Protein AF-A0A962RXA0-F1 (afdb_monomer_lite)

Foldseek 3Di:
DDDDDDPPPDDPPVVVVVVVVVVVLVVVLVVLLVVCCVVPPADAPVNLVVLVVVLVVLVVVLVVLVVVCVVVCPVHHDDPVSVVVSVVSVVSNVVSVVVSVVVVVCVVSVSHDHDD

pLDDT: mean 89.29, std 13.88, range [42.78, 98.75]

Sequence (116 aa):
MVSEPNEMVSEPNEQENRRLHYELEHAIKIINSEQIGVATGPISREAFFNVAKLVACLRARYLHTLLKLGSECGNECIETEVALELKRLREAYIEAQEGFAALEHALNRGYVQLKS

Structure (mmCIF, N/CA/C/O backbone):
data_AF-A0A962RXA0-F1
#
_entry.id   AF-A0A962RXA0-F1
#
loop_
_atom_site.group_PDB
_atom_site.id
_atom_site.type_symbol
_atom_site.label_atom_id
_atom_site.label_alt_id
_atom_site.label_comp_id
_atom_site.label_asym_id
_atom_site.label_entity_id
_atom_site.label_seq_id
_atom_site.pdbx_PDB_ins_code
_atom_site.Cartn_x
_atom_site.Cartn_y
_atom_site.Cartn_z
_atom_site.occupancy
_atom_site.B_iso_or_equiv
_atom_site.auth_seq_id
_atom_site.auth_comp_id
_atom_site.auth_asym_id
_atom_site.auth_atom_id
_atom_site.pdbx_PDB_model_num
ATOM 1 N N . MET A 1 1 ? -33.533 -58.053 25.395 1.00 42.78 1 MET A N 1
ATOM 2 C CA . MET A 1 1 ? -33.358 -57.041 24.336 1.00 42.78 1 MET A CA 1
ATOM 3 C C . MET A 1 1 ? -33.190 -55.714 25.045 1.00 42.78 1 MET A C 1
ATOM 5 O O . MET A 1 1 ? -34.139 -55.260 25.667 1.00 42.78 1 MET A O 1
ATOM 9 N N . VAL A 1 2 ? -31.959 -55.211 25.104 1.00 45.75 2 VAL A N 1
ATOM 10 C CA . VAL A 1 2 ? -31.614 -53.961 25.792 1.00 45.75 2 VAL A CA 1
ATOM 11 C C . VAL A 1 2 ? -31.612 -52.876 24.724 1.00 45.75 2 VAL A C 1
ATOM 13 O O . VAL A 1 2 ? -30.873 -52.992 23.752 1.00 45.75 2 VAL A O 1
ATOM 16 N N . SER A 1 3 ? -32.497 -51.894 24.857 1.00 48.88 3 SER A N 1
ATOM 17 C CA . SER A 1 3 ? -32.545 -50.731 23.974 1.00 48.88 3 SER A CA 1
ATOM 18 C C . SER A 1 3 ? -31.441 -49.763 24.394 1.00 48.88 3 SER A C 1
ATOM 20 O O . SER A 1 3 ? -31.491 -49.232 25.503 1.00 48.88 3 SER A O 1
ATOM 22 N N . GLU A 1 4 ? -30.441 -49.561 23.541 1.00 57.75 4 GLU A N 1
ATOM 23 C CA . GLU A 1 4 ? -29.440 -48.507 23.727 1.00 57.75 4 GLU A CA 1
ATOM 24 C C . GLU A 1 4 ? -30.085 -47.130 23.489 1.00 57.75 4 GLU A C 1
ATOM 26 O O . GLU A 1 4 ? -30.859 -46.971 22.538 1.00 57.7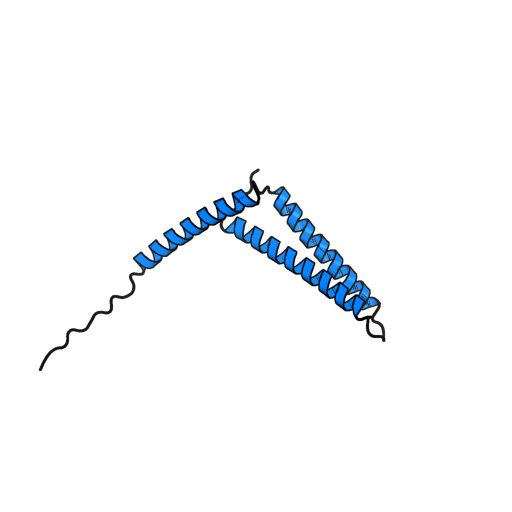5 4 GLU A O 1
ATOM 31 N N . PRO A 1 5 ? -29.813 -46.124 24.338 1.00 57.47 5 PRO A N 1
ATOM 32 C CA . PRO A 1 5 ? -30.254 -44.766 24.081 1.00 57.47 5 PRO A CA 1
ATOM 33 C C . PRO A 1 5 ? -29.400 -44.176 22.955 1.00 57.47 5 PRO A C 1
ATOM 35 O O . PRO A 1 5 ? -28.179 -44.092 23.053 1.00 57.47 5 PRO A O 1
ATOM 38 N N . ASN A 1 6 ? -30.068 -43.767 21.881 1.00 56.38 6 ASN A N 1
ATOM 39 C CA . ASN A 1 6 ? -29.484 -42.984 20.803 1.00 56.38 6 ASN A CA 1
ATOM 40 C C . ASN A 1 6 ? -28.979 -41.655 21.392 1.00 56.38 6 ASN A C 1
ATOM 42 O O . ASN A 1 6 ? -29.786 -40.780 21.716 1.00 56.38 6 ASN A O 1
ATOM 46 N N . GLU A 1 7 ? -27.665 -41.520 21.581 1.00 52.59 7 GLU A N 1
ATOM 47 C CA . GLU A 1 7 ? -27.028 -40.240 21.882 1.00 52.59 7 GLU A CA 1
ATOM 48 C C . GLU A 1 7 ? -27.317 -39.289 20.717 1.00 52.59 7 GLU A C 1
ATOM 50 O O . GLU A 1 7 ? -26.701 -39.350 19.653 1.00 52.59 7 GLU A O 1
ATOM 55 N N . MET A 1 8 ? -28.297 -38.405 20.914 1.00 50.06 8 MET A N 1
ATOM 56 C CA . MET A 1 8 ? -28.429 -37.196 20.117 1.00 50.06 8 MET A CA 1
ATOM 57 C C . MET A 1 8 ? -27.169 -36.366 20.345 1.00 50.06 8 MET A C 1
ATOM 59 O O . MET A 1 8 ? -27.090 -35.580 21.289 1.00 50.06 8 MET A O 1
ATOM 63 N N . VAL A 1 9 ? -26.185 -36.542 19.467 1.00 55.94 9 VAL A N 1
ATOM 64 C CA . VAL A 1 9 ? -25.147 -35.543 19.239 1.00 55.94 9 VAL A CA 1
ATOM 65 C C . VAL A 1 9 ? -25.892 -34.273 18.843 1.00 55.94 9 VAL A C 1
ATOM 67 O O . VAL A 1 9 ? -26.436 -34.177 17.745 1.00 55.94 9 VAL A O 1
ATOM 70 N N . SER A 1 10 ? -26.017 -33.344 19.790 1.00 57.78 10 SER A N 1
ATOM 71 C CA . SER A 1 10 ? -26.639 -32.046 19.569 1.00 57.78 10 SER A CA 1
ATOM 72 C C . SER A 1 10 ? -25.930 -31.377 18.399 1.00 57.78 10 SER A C 1
ATOM 74 O O . SER A 1 10 ? -24.718 -31.153 18.472 1.00 57.78 10 SER A O 1
ATOM 76 N N . GLU A 1 11 ? -26.667 -31.087 17.326 1.00 62.56 11 GLU A N 1
ATOM 77 C CA . GLU A 1 11 ? -26.154 -30.267 16.233 1.00 62.56 11 GLU A CA 1
ATOM 78 C C . GLU A 1 11 ? -25.548 -28.987 16.828 1.00 62.56 11 GLU A C 1
ATOM 80 O O . GLU A 1 11 ? -26.144 -28.402 17.741 1.00 62.56 11 GLU A O 1
ATOM 85 N N . PRO A 1 12 ? -24.355 -28.559 16.379 1.00 62.56 12 PRO A N 1
ATOM 86 C CA . PRO A 1 12 ? -23.745 -27.342 16.888 1.00 62.56 12 PRO A CA 1
ATOM 87 C C . PRO A 1 12 ? -24.742 -26.195 16.726 1.00 62.56 12 PRO A C 1
ATOM 89 O O . PRO A 1 12 ? -25.210 -25.928 15.620 1.00 62.56 12 PRO A O 1
ATOM 92 N N . ASN A 1 13 ? -25.092 -25.543 17.839 1.00 80.06 13 ASN A N 1
ATOM 93 C CA . ASN A 1 13 ? -26.104 -24.496 17.874 1.00 80.06 13 ASN A CA 1
ATOM 94 C C . ASN A 1 13 ? -25.656 -23.330 16.980 1.00 80.06 13 ASN A C 1
ATOM 96 O O . ASN A 1 13 ? -24.886 -22.458 17.384 1.00 80.06 13 ASN A O 1
ATOM 100 N N . GLU A 1 14 ? -26.139 -23.301 15.738 1.00 84.06 14 GLU A N 1
ATOM 101 C CA . GLU A 1 14 ? -25.758 -22.287 14.759 1.00 84.06 14 GLU A CA 1
ATOM 102 C C . GLU A 1 14 ? -26.024 -20.859 15.257 1.00 84.06 14 GLU A C 1
ATOM 104 O O . GLU A 1 14 ? -25.375 -19.910 14.820 1.00 84.06 14 GLU A O 1
ATOM 109 N N . GLN A 1 15 ? -26.987 -20.681 16.168 1.00 86.31 15 GLN A N 1
ATOM 110 C CA . GLN A 1 15 ? -27.287 -19.386 16.762 1.00 86.31 15 GLN A CA 1
ATOM 111 C C . GLN A 1 15 ? -26.199 -18.938 17.742 1.00 86.31 15 GLN A C 1
ATOM 113 O O . GLN A 1 15 ? -25.857 -17.755 17.746 1.00 86.31 15 GLN A O 1
ATOM 118 N N . GLU A 1 16 ? -25.634 -19.855 18.527 1.00 89.81 16 GLU A N 1
ATOM 119 C CA . GLU A 1 16 ? -24.456 -19.587 19.360 1.00 89.81 16 GLU A CA 1
ATOM 120 C C . GLU A 1 16 ? -23.240 -19.277 18.489 1.00 89.81 16 GLU A C 1
ATOM 122 O O . GLU A 1 16 ? -22.600 -18.253 18.704 1.00 89.81 16 GLU A O 1
ATOM 127 N N . ASN A 1 17 ? -22.994 -20.062 17.435 1.00 90.38 17 ASN A N 1
ATOM 128 C CA . ASN A 1 17 ? -21.905 -19.789 16.491 1.00 90.38 17 ASN A CA 1
ATOM 129 C C . ASN A 1 17 ? -22.034 -18.408 15.835 1.00 90.38 17 ASN A C 1
ATOM 131 O O . ASN A 1 17 ? -21.052 -17.672 15.754 1.00 90.38 17 ASN A O 1
ATOM 135 N N . ARG A 1 18 ? -23.242 -18.013 15.406 1.00 93.44 18 ARG A N 1
ATOM 136 C CA . ARG A 1 18 ? -23.495 -16.670 14.860 1.00 93.44 18 ARG A CA 1
ATOM 137 C C . ARG A 1 18 ? -23.21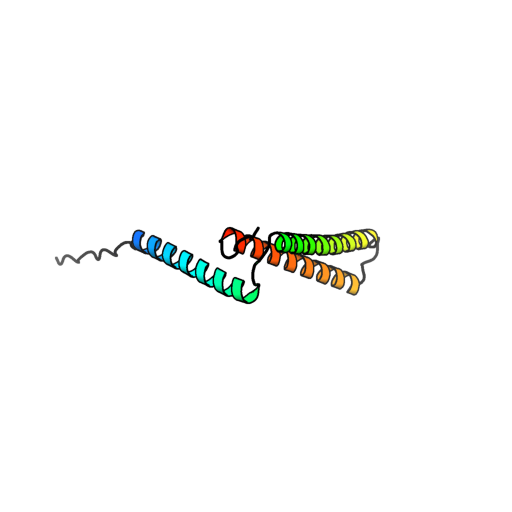9 -15.577 15.892 1.00 93.44 18 ARG A C 1
ATOM 139 O O . ARG A 1 18 ? -22.564 -14.596 15.556 1.00 93.44 18 ARG A O 1
ATOM 146 N N . ARG A 1 19 ? -23.693 -15.733 17.136 1.00 93.50 19 ARG A N 1
ATOM 147 C CA . ARG A 1 19 ? -23.452 -14.760 18.220 1.00 93.50 19 ARG A CA 1
ATOM 148 C C . ARG A 1 19 ? -21.965 -14.598 18.513 1.00 93.50 19 ARG A C 1
ATOM 150 O O . ARG A 1 19 ? -21.476 -13.475 18.484 1.00 93.50 19 ARG A O 1
ATOM 157 N N . LEU A 1 20 ? -21.257 -15.710 18.694 1.00 94.94 20 LEU A N 1
ATOM 158 C CA . LEU A 1 20 ? -19.813 -15.716 18.919 1.00 94.94 20 LEU A CA 1
ATOM 159 C C . LEU A 1 20 ? -19.068 -15.045 17.761 1.00 94.94 20 LEU A C 1
ATOM 161 O O . LEU A 1 20 ? -18.185 -14.227 17.995 1.00 94.94 20 LEU A O 1
ATOM 165 N N . HIS A 1 21 ? -19.461 -15.318 16.513 1.00 94.69 21 HIS A N 1
ATOM 166 C CA . HIS A 1 21 ? -18.894 -14.633 15.352 1.00 94.69 21 HIS A CA 1
ATOM 167 C C . HIS A 1 21 ? -19.066 -13.113 15.428 1.00 94.69 21 HIS A C 1
ATOM 169 O O . HIS A 1 21 ? -18.101 -12.385 15.216 1.00 94.69 21 HIS A O 1
ATOM 175 N N . TYR A 1 22 ? -20.265 -12.618 15.749 1.00 95.69 22 TYR A N 1
ATOM 176 C CA . TYR A 1 22 ? -20.497 -11.177 15.878 1.00 95.69 22 TYR A CA 1
ATOM 177 C C 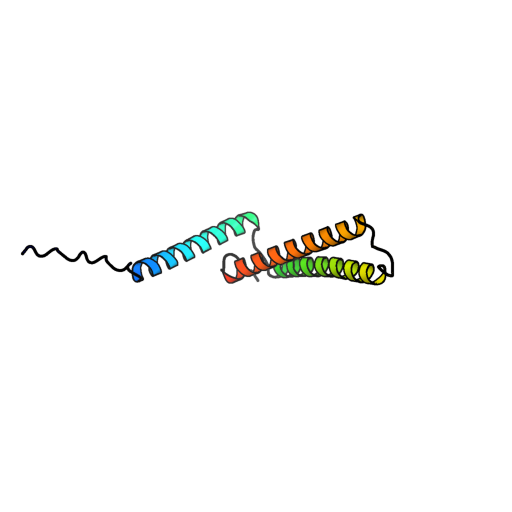. TYR A 1 22 ? -19.684 -10.546 17.014 1.00 95.69 22 TYR A C 1
ATOM 179 O O . TYR A 1 22 ? -19.132 -9.460 16.833 1.00 95.69 22 TYR A O 1
ATOM 187 N N . GLU A 1 23 ? -19.593 -11.215 18.164 1.00 96.69 23 GLU A N 1
ATOM 188 C CA . GLU A 1 23 ? -18.800 -10.755 19.310 1.00 96.69 23 GLU A CA 1
ATOM 189 C C . GLU A 1 23 ? -17.311 -10.658 18.958 1.00 96.69 23 GLU A C 1
ATOM 191 O O . GLU A 1 23 ? -16.673 -9.638 19.230 1.00 96.69 23 GLU A O 1
ATOM 196 N N . LEU A 1 24 ? -16.772 -11.676 18.281 1.00 96.94 24 LEU A N 1
ATOM 197 C CA . LEU A 1 24 ? -15.385 -11.691 17.821 1.00 96.94 24 LEU A CA 1
ATOM 198 C C . LEU A 1 24 ? -15.118 -10.600 16.783 1.00 96.94 24 LEU A C 1
ATOM 200 O O . LEU A 1 24 ? -14.151 -9.856 16.925 1.00 96.94 24 LEU A O 1
ATOM 204 N N . GLU A 1 25 ? -15.976 -10.448 15.773 1.00 95.62 25 GLU A N 1
ATOM 205 C CA . GLU A 1 25 ? -15.827 -9.401 14.753 1.00 95.62 25 GLU A CA 1
ATOM 206 C C . GLU A 1 25 ? -15.844 -7.996 15.373 1.00 95.62 25 GLU A C 1
ATOM 208 O O . GLU A 1 25 ? -15.062 -7.122 14.983 1.00 95.62 25 GLU A O 1
ATOM 213 N N . HIS A 1 26 ? -16.692 -7.780 16.383 1.00 96.25 26 HIS A N 1
ATOM 214 C CA . HIS A 1 26 ? -16.736 -6.522 17.119 1.00 96.25 26 HIS A CA 1
ATOM 215 C C . HIS A 1 26 ? -15.449 -6.276 17.918 1.00 96.25 26 HIS A C 1
ATOM 217 O O . HIS A 1 26 ? -14.857 -5.200 17.807 1.00 96.25 26 HIS A O 1
ATOM 223 N N . ALA A 1 27 ? -14.981 -7.278 18.668 1.00 97.81 27 ALA A N 1
ATOM 224 C CA . ALA A 1 27 ? -13.743 -7.188 19.438 1.00 97.81 27 ALA A CA 1
ATOM 225 C C . ALA A 1 27 ? -12.525 -6.940 18.532 1.00 97.81 27 ALA A C 1
ATOM 227 O O . ALA A 1 27 ? -11.725 -6.045 18.800 1.00 97.81 27 ALA A O 1
ATOM 228 N N . ILE A 1 28 ? -12.424 -7.661 17.410 1.00 97.25 28 ILE A N 1
ATOM 229 C CA . ILE A 1 28 ? -11.371 -7.484 16.401 1.00 97.25 28 ILE A CA 1
ATOM 230 C C . ILE A 1 28 ? -11.369 -6.048 15.874 1.00 97.25 28 ILE A C 1
ATOM 232 O O . ILE A 1 28 ? -10.303 -5.439 15.759 1.00 97.25 28 ILE A O 1
ATOM 236 N N . LYS A 1 29 ? -12.543 -5.485 15.572 1.00 97.19 29 LYS A N 1
ATOM 237 C CA . LYS A 1 29 ? -12.654 -4.106 15.089 1.00 97.19 29 LYS A CA 1
ATOM 238 C C . LYS A 1 29 ? -12.166 -3.086 16.115 1.00 97.19 29 LYS A C 1
ATOM 240 O O . LYS A 1 29 ? -11.469 -2.149 15.725 1.00 97.19 29 LYS A O 1
ATOM 245 N N . ILE A 1 30 ? -12.512 -3.261 17.391 1.00 97.38 30 ILE A N 1
ATOM 246 C CA . ILE A 1 30 ? -12.063 -2.375 18.475 1.00 97.38 30 ILE A CA 1
ATOM 247 C C . ILE A 1 30 ? -10.543 -2.458 18.616 1.00 97.38 30 ILE A C 1
ATOM 249 O O . ILE A 1 30 ? -9.871 -1.436 18.503 1.00 97.38 30 ILE A O 1
ATOM 253 N N . ILE A 1 31 ? -10.003 -3.673 18.749 1.00 98.06 31 ILE A N 1
ATOM 254 C CA . ILE A 1 31 ? -8.564 -3.905 18.926 1.00 98.06 31 ILE A CA 1
ATOM 255 C C . ILE A 1 31 ? -7.771 -3.295 17.765 1.00 98.06 31 ILE A C 1
ATOM 257 O O . ILE A 1 31 ? -6.809 -2.568 17.993 1.00 98.06 31 ILE A O 1
ATOM 261 N N . ASN A 1 32 ? -8.182 -3.537 16.515 1.00 97.31 32 ASN A N 1
ATOM 262 C CA . ASN A 1 32 ? -7.484 -2.971 15.359 1.00 97.31 32 ASN A CA 1
ATOM 263 C C . ASN A 1 32 ? -7.574 -1.443 15.324 1.00 97.31 32 ASN A C 1
ATOM 265 O O . ASN A 1 32 ? -6.563 -0.789 15.084 1.00 97.31 32 ASN A O 1
ATOM 269 N N . SER A 1 33 ? -8.750 -0.869 15.596 1.00 96.00 33 SER A N 1
ATOM 270 C CA . SER A 1 33 ? -8.918 0.591 15.648 1.00 96.00 33 SER A CA 1
ATOM 271 C C . SER A 1 33 ? -7.990 1.243 16.671 1.00 96.00 33 SER A C 1
ATOM 273 O O . SER A 1 33 ? -7.352 2.252 16.376 1.00 96.00 33 SER A O 1
ATOM 275 N N . GLU A 1 34 ? -7.892 0.657 17.865 1.00 96.75 34 GLU A N 1
ATOM 276 C CA . GLU A 1 34 ? -7.043 1.161 18.943 1.00 96.75 34 GLU A CA 1
ATOM 277 C C . GLU A 1 34 ? -5.558 1.038 18.597 1.00 96.75 34 GLU A C 1
ATOM 279 O O . GLU A 1 34 ? -4.835 2.032 18.646 1.00 96.75 34 GLU A O 1
ATOM 284 N N . GLN A 1 35 ? -5.104 -0.155 18.203 1.00 97.88 35 GLN A N 1
ATOM 285 C CA . GLN A 1 35 ? -3.687 -0.404 17.924 1.00 97.88 35 GLN A CA 1
ATOM 286 C C . GLN A 1 35 ? -3.188 0.411 16.727 1.00 97.88 35 GLN A C 1
ATOM 288 O O . GLN A 1 35 ? -2.129 1.036 16.801 1.00 97.88 35 GLN A O 1
ATOM 293 N N . ILE A 1 36 ? -3.970 0.468 15.643 1.00 95.75 36 ILE A N 1
ATOM 294 C CA . ILE A 1 36 ? -3.627 1.286 14.474 1.00 95.75 36 ILE A CA 1
ATOM 295 C C . ILE A 1 36 ? -3.645 2.765 14.862 1.00 95.75 36 ILE A C 1
ATOM 297 O O . ILE A 1 36 ? -2.684 3.472 14.578 1.00 95.75 36 ILE A O 1
ATOM 301 N N . GLY A 1 37 ? -4.679 3.228 15.570 1.00 94.25 37 GLY A N 1
ATOM 302 C CA . GLY A 1 37 ? -4.781 4.619 16.010 1.00 94.25 37 GLY A CA 1
ATOM 303 C C . GLY A 1 37 ? -3.603 5.073 16.879 1.00 94.25 37 GLY A C 1
ATOM 304 O O . GLY A 1 37 ? -3.106 6.182 16.688 1.00 94.25 37 GLY A O 1
ATOM 305 N N . VAL A 1 38 ? -3.120 4.216 17.785 1.00 96.62 38 VAL A N 1
ATOM 306 C CA . VAL A 1 38 ? -1.918 4.469 18.601 1.00 96.62 38 VAL A CA 1
ATOM 307 C C . VAL A 1 38 ? -0.661 4.556 17.734 1.00 96.62 38 VAL A C 1
ATOM 309 O O . VAL A 1 38 ? 0.163 5.443 17.948 1.00 96.62 38 VAL A O 1
ATOM 312 N N . ALA A 1 39 ? -0.510 3.663 16.755 1.00 96.81 39 ALA A N 1
ATOM 313 C CA . ALA A 1 39 ? 0.691 3.588 15.928 1.00 96.81 39 ALA A CA 1
ATOM 314 C C . ALA A 1 39 ? 0.770 4.689 14.857 1.00 96.81 39 ALA A C 1
ATOM 316 O O . ALA A 1 39 ? 1.851 5.207 14.581 1.00 96.81 39 ALA A O 1
ATOM 317 N N . THR A 1 40 ? -0.354 5.038 14.230 1.00 93.69 40 THR A N 1
ATOM 318 C CA . THR A 1 40 ? -0.381 5.916 13.049 1.00 93.69 40 THR A CA 1
ATOM 319 C C . THR A 1 40 ? -0.929 7.305 13.336 1.00 93.69 40 THR A C 1
ATOM 321 O O . THR A 1 40 ? -0.777 8.205 12.511 1.00 93.69 40 THR A O 1
ATOM 324 N N . GLY A 1 41 ? -1.620 7.491 14.463 1.00 92.00 41 GLY A N 1
ATOM 325 C CA . GLY A 1 41 ? -2.473 8.654 14.664 1.00 92.00 41 GLY A CA 1
ATOM 326 C C . GLY A 1 41 ? -3.640 8.700 13.661 1.00 92.00 41 GLY A C 1
ATOM 327 O O . GLY A 1 41 ? -3.977 7.690 13.034 1.00 92.00 41 GLY A O 1
ATOM 328 N N . PRO A 1 42 ? -4.294 9.867 13.505 1.00 88.06 42 PRO A N 1
ATOM 329 C CA . PRO A 1 42 ? -5.392 10.041 12.559 1.00 88.06 42 PRO A CA 1
ATOM 330 C C . PRO A 1 42 ? -4.933 9.872 11.107 1.00 88.06 42 PRO A C 1
ATOM 332 O O . PRO A 1 42 ? -4.017 10.557 10.657 1.00 88.06 42 PRO A O 1
ATOM 335 N N . ILE A 1 43 ? -5.630 9.027 10.348 1.00 90.69 43 ILE A N 1
ATOM 336 C CA . ILE A 1 43 ? -5.372 8.850 8.917 1.00 90.69 43 ILE A CA 1
ATOM 337 C C . ILE A 1 43 ? -6.339 9.734 8.126 1.00 90.69 43 ILE A C 1
ATOM 339 O O . ILE A 1 43 ? -7.555 9.536 8.140 1.00 90.69 43 ILE A O 1
ATOM 343 N N . SER A 1 44 ? -5.791 10.737 7.442 1.00 91.25 44 SER A N 1
ATOM 344 C CA . SER A 1 44 ? -6.557 11.649 6.593 1.00 91.25 44 SER A CA 1
ATOM 345 C C . SER A 1 44 ? -6.770 11.075 5.192 1.00 91.25 44 SER A C 1
ATOM 347 O O . SER A 1 44 ? -6.045 10.188 4.734 1.00 91.25 44 SER A O 1
ATOM 349 N N . ARG A 1 45 ? -7.732 11.639 4.452 1.00 91.88 45 ARG A N 1
ATOM 350 C CA . ARG A 1 45 ? -7.889 11.350 3.017 1.00 91.88 45 ARG A CA 1
ATOM 351 C C . ARG A 1 45 ? -6.620 11.683 2.220 1.00 91.88 45 ARG A C 1
ATOM 353 O O . ARG A 1 45 ? -6.285 10.979 1.273 1.00 91.88 45 ARG A O 1
ATOM 360 N N . GLU A 1 46 ? -5.895 12.724 2.616 1.00 93.56 46 GLU A N 1
ATOM 361 C CA . GLU A 1 46 ? -4.623 13.092 1.992 1.00 93.56 46 GLU A CA 1
ATOM 362 C C . GLU A 1 46 ? -3.549 12.014 2.190 1.00 93.56 46 GLU A C 1
ATOM 364 O O . GLU A 1 46 ? -2.838 11.680 1.243 1.00 93.56 46 GLU A O 1
ATOM 369 N N . ALA A 1 47 ? -3.475 11.399 3.376 1.00 92.94 47 ALA A N 1
ATOM 370 C CA . ALA A 1 47 ? -2.548 10.298 3.631 1.00 92.94 47 ALA A CA 1
ATOM 371 C C . ALA A 1 47 ? -2.790 9.118 2.671 1.00 92.94 47 ALA A C 1
ATOM 373 O O . ALA A 1 47 ? -1.835 8.580 2.113 1.00 92.94 47 ALA A O 1
ATOM 374 N N . PHE A 1 48 ? -4.054 8.780 2.387 1.00 94.44 48 PHE A N 1
ATOM 375 C CA . PHE A 1 48 ? -4.402 7.767 1.382 1.00 94.44 48 PHE A CA 1
ATOM 376 C C . PHE A 1 48 ? -3.878 8.126 -0.012 1.00 94.44 48 PHE A C 1
ATOM 378 O O . PHE A 1 48 ? -3.259 7.291 -0.675 1.00 94.44 48 PHE A O 1
ATOM 385 N N . PHE A 1 49 ? -4.079 9.370 -0.453 1.00 95.81 49 PHE A N 1
ATOM 386 C CA . PHE A 1 49 ? -3.567 9.817 -1.750 1.00 95.81 49 PHE A CA 1
ATOM 387 C C . PHE A 1 49 ? -2.038 9.808 -1.808 1.00 95.81 49 PHE A C 1
ATOM 389 O O . PHE A 1 49 ? -1.471 9.448 -2.840 1.00 95.81 49 PHE A O 1
ATOM 396 N N . ASN A 1 50 ? -1.364 10.140 -0.708 1.00 96.69 50 ASN A N 1
ATOM 397 C CA . ASN A 1 50 ? 0.093 10.100 -0.629 1.00 96.69 50 ASN A CA 1
ATOM 398 C C . ASN A 1 50 ? 0.635 8.671 -0.777 1.00 96.69 50 ASN A C 1
ATOM 400 O O . ASN A 1 50 ? 1.596 8.465 -1.521 1.00 96.69 50 ASN A O 1
ATOM 404 N N . VAL A 1 51 ? -0.007 7.673 -0.159 1.00 97.38 51 VAL A N 1
ATOM 405 C CA . VAL A 1 51 ? 0.373 6.261 -0.344 1.00 97.38 51 VAL A CA 1
ATOM 406 C C . VAL A 1 51 ? 0.064 5.792 -1.770 1.00 97.38 51 VAL A C 1
ATOM 408 O O . VAL A 1 51 ? 0.923 5.190 -2.411 1.00 97.38 51 VAL A O 1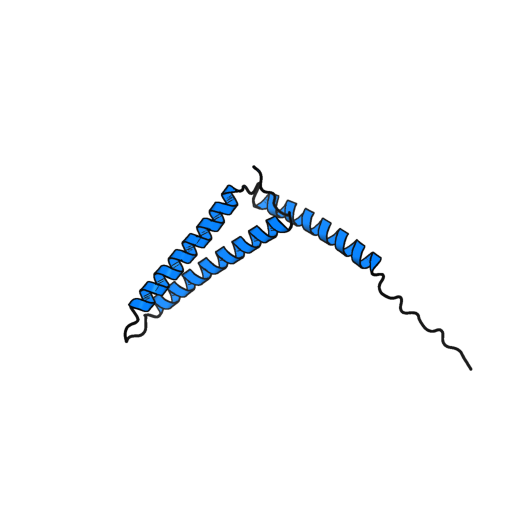
ATOM 411 N N . ALA A 1 52 ? -1.096 6.138 -2.335 1.00 97.94 52 ALA A N 1
ATOM 412 C CA . ALA A 1 52 ? -1.411 5.813 -3.731 1.00 97.94 52 ALA A CA 1
ATOM 413 C C . ALA A 1 52 ? -0.379 6.412 -4.711 1.00 97.94 52 ALA A C 1
ATOM 415 O O . ALA A 1 52 ? 0.064 5.751 -5.657 1.00 97.94 52 ALA A O 1
ATOM 416 N N . LYS A 1 53 ? 0.069 7.648 -4.453 1.00 98.56 53 LYS A N 1
ATOM 417 C CA . LYS A 1 53 ? 1.132 8.315 -5.213 1.00 98.56 53 LYS A CA 1
ATOM 418 C C . LYS A 1 53 ? 2.480 7.605 -5.062 1.00 98.56 53 LYS A C 1
ATOM 420 O O . LYS A 1 53 ? 3.195 7.474 -6.056 1.00 98.56 53 LYS A O 1
ATOM 425 N N . LEU A 1 54 ? 2.819 7.120 -3.866 1.00 98.56 54 LEU A N 1
ATOM 426 C CA . LEU A 1 54 ? 4.016 6.304 -3.634 1.00 98.56 54 LEU A CA 1
ATOM 427 C C . LEU A 1 54 ? 3.991 5.028 -4.487 1.00 98.56 54 LEU A C 1
ATOM 429 O O . LEU A 1 54 ? 4.949 4.769 -5.217 1.00 98.56 54 LEU A O 1
ATOM 433 N N . VAL A 1 55 ? 2.882 4.281 -4.466 1.00 98.75 55 VAL A N 1
ATOM 434 C CA . VAL A 1 55 ? 2.713 3.066 -5.283 1.00 98.75 55 VAL A CA 1
ATOM 435 C C . VAL A 1 55 ? 2.872 3.386 -6.769 1.00 98.75 55 VAL A C 1
ATOM 437 O O . VAL A 1 55 ? 3.603 2.696 -7.481 1.00 98.75 55 VAL A O 1
ATOM 440 N N . ALA A 1 56 ? 2.227 4.453 -7.249 1.00 98.75 56 ALA A N 1
ATOM 441 C CA . ALA A 1 56 ? 2.331 4.879 -8.641 1.00 98.75 56 ALA A CA 1
ATOM 442 C C . ALA A 1 56 ? 3.772 5.252 -9.035 1.00 98.75 56 ALA A C 1
ATOM 444 O O . ALA A 1 56 ? 4.226 4.876 -10.115 1.00 98.75 56 ALA A O 1
ATOM 445 N N . CYS A 1 57 ? 4.506 5.935 -8.155 1.00 98.69 57 CYS A N 1
ATOM 446 C CA . CYS A 1 57 ? 5.905 6.300 -8.374 1.00 98.69 57 CYS A CA 1
ATOM 447 C C . CYS A 1 57 ? 6.808 5.061 -8.499 1.00 98.69 57 CYS A C 1
ATOM 449 O O . CYS A 1 57 ? 7.580 4.946 -9.453 1.00 98.69 57 CYS A O 1
ATOM 451 N N . LEU A 1 58 ? 6.684 4.102 -7.578 1.00 98.75 58 LEU A N 1
ATOM 452 C CA . LEU A 1 58 ? 7.471 2.865 -7.607 1.00 98.75 58 LEU A CA 1
ATOM 453 C C . LEU A 1 58 ? 7.137 2.008 -8.832 1.00 98.75 58 LEU A C 1
ATOM 455 O O . LEU A 1 58 ? 8.046 1.517 -9.504 1.00 98.75 58 LEU A O 1
ATOM 459 N N . ARG A 1 59 ? 5.850 1.919 -9.190 1.00 98.62 59 ARG A N 1
ATOM 460 C CA . ARG A 1 59 ? 5.396 1.267 -10.423 1.00 98.62 59 ARG A CA 1
ATOM 461 C C . ARG A 1 59 ? 6.028 1.903 -11.658 1.00 98.62 59 ARG A C 1
ATOM 463 O O . ARG A 1 59 ? 6.542 1.188 -12.512 1.00 98.62 59 ARG A O 1
ATOM 470 N N . ALA A 1 60 ? 6.017 3.233 -11.746 1.00 98.75 60 ALA A N 1
ATOM 471 C CA . ALA A 1 60 ? 6.603 3.953 -12.871 1.00 98.75 60 ALA A CA 1
ATOM 472 C C . ALA A 1 60 ? 8.107 3.680 -12.995 1.00 98.75 60 ALA A C 1
ATOM 474 O O . ALA A 1 60 ? 8.585 3.417 -14.095 1.00 98.75 60 ALA A O 1
ATOM 475 N N . ARG A 1 61 ? 8.843 3.669 -11.876 1.00 98.38 61 ARG A N 1
ATOM 476 C CA . ARG A 1 61 ? 10.278 3.340 -11.862 1.00 98.38 61 ARG A CA 1
ATOM 477 C C . ARG A 1 61 ? 10.545 1.915 -12.341 1.00 98.38 61 ARG A C 1
ATOM 479 O O . ARG A 1 61 ? 11.401 1.725 -13.197 1.00 98.38 61 ARG A O 1
ATOM 486 N N . TYR A 1 62 ? 9.802 0.935 -11.826 1.00 98.56 62 TYR A N 1
ATOM 487 C CA . TYR A 1 62 ? 9.930 -0.459 -12.253 1.00 98.56 62 TYR A CA 1
ATOM 488 C C . TYR A 1 62 ? 9.661 -0.619 -13.756 1.00 98.56 62 TYR A C 1
ATOM 490 O O . TYR A 1 62 ? 10.488 -1.187 -14.467 1.00 98.56 62 TYR A O 1
ATOM 498 N N . LEU A 1 63 ? 8.547 -0.070 -14.251 1.00 98.44 63 LEU A N 1
ATOM 499 C CA . LEU A 1 63 ? 8.171 -0.168 -15.663 1.00 98.44 63 LEU A CA 1
ATOM 500 C C . LEU A 1 63 ? 9.150 0.570 -16.577 1.00 98.44 63 LEU A C 1
ATOM 502 O O . LEU A 1 63 ? 9.498 0.052 -17.632 1.00 98.44 63 LEU A O 1
ATOM 506 N N . HIS A 1 64 ? 9.623 1.750 -16.173 1.00 97.69 64 HIS A N 1
ATOM 507 C CA . HIS A 1 64 ? 10.631 2.490 -16.924 1.00 97.69 64 HIS A CA 1
ATOM 508 C C . HIS A 1 64 ? 11.911 1.666 -17.097 1.00 97.69 64 HIS A C 1
ATOM 510 O O . HIS A 1 64 ? 12.382 1.506 -18.222 1.00 97.69 64 HIS A O 1
ATOM 516 N N . THR A 1 65 ? 12.437 1.096 -16.009 1.00 96.12 65 THR A N 1
ATOM 517 C CA . THR A 1 65 ? 13.627 0.240 -16.068 1.00 96.12 65 THR A CA 1
ATOM 518 C C . THR A 1 65 ? 13.364 -1.011 -16.901 1.00 96.12 65 THR A C 1
ATOM 520 O O . THR A 1 65 ? 14.165 -1.332 -17.768 1.00 96.12 65 THR A O 1
ATOM 523 N N . LEU A 1 66 ? 12.227 -1.686 -16.710 1.00 96.06 66 LEU A N 1
ATOM 524 C CA . LEU A 1 66 ? 11.863 -2.875 -17.483 1.00 96.06 66 LEU A CA 1
ATOM 525 C C . LEU A 1 66 ? 11.847 -2.600 -18.994 1.00 96.06 66 LEU A C 1
ATOM 527 O O . LEU A 1 66 ? 12.424 -3.363 -19.765 1.00 96.06 66 LEU A O 1
ATOM 531 N N . LEU A 1 67 ? 11.212 -1.501 -19.410 1.00 95.19 67 LEU A N 1
ATOM 532 C CA . LEU A 1 67 ? 11.130 -1.102 -20.816 1.00 95.19 67 LEU A CA 1
ATOM 533 C C . LEU A 1 67 ? 12.502 -0.722 -21.378 1.00 95.19 67 LEU A C 1
ATOM 535 O O . LEU A 1 67 ? 12.837 -1.136 -22.486 1.00 95.19 67 LEU A O 1
ATOM 539 N N . LYS A 1 68 ? 13.309 0.017 -20.606 1.00 92.69 68 LYS A N 1
ATOM 540 C CA . LYS A 1 68 ? 14.684 0.365 -20.980 1.00 92.69 68 LYS A CA 1
ATOM 541 C C . LYS A 1 68 ? 15.516 -0.895 -21.230 1.00 92.69 68 LYS A C 1
ATOM 543 O O . LYS A 1 68 ? 16.089 -1.038 -22.304 1.00 92.69 68 LYS A O 1
ATOM 548 N N . LEU A 1 69 ? 15.499 -1.846 -20.298 1.00 91.94 69 LEU A N 1
ATOM 549 C CA . LEU A 1 69 ? 16.234 -3.104 -20.441 1.00 91.94 69 LEU A CA 1
ATOM 550 C C . LEU A 1 69 ? 15.731 -3.937 -21.612 1.00 91.94 69 LEU A C 1
ATOM 552 O O . LEU A 1 69 ? 16.541 -4.448 -22.375 1.00 91.94 69 LEU A O 1
ATOM 556 N N . GLY A 1 70 ? 14.414 -4.019 -21.811 1.00 90.50 70 GLY A N 1
ATOM 557 C CA . GLY A 1 70 ? 13.841 -4.695 -22.974 1.00 90.50 70 GLY A CA 1
ATOM 558 C C . GLY A 1 70 ? 14.307 -4.095 -24.305 1.00 90.50 70 GLY A C 1
ATOM 559 O O . GLY A 1 70 ? 14.484 -4.834 -25.268 1.00 90.50 70 GLY A O 1
ATOM 560 N N . SER A 1 71 ? 14.552 -2.780 -24.355 1.00 89.06 71 SER A N 1
ATOM 561 C CA . SER A 1 71 ? 15.100 -2.109 -25.542 1.00 89.06 71 SER A CA 1
ATOM 562 C C . SER A 1 71 ? 16.614 -2.285 -25.721 1.00 89.06 71 SER A C 1
ATOM 564 O O . SER A 1 71 ? 17.096 -2.259 -26.850 1.00 89.06 71 SER A O 1
ATOM 566 N N . GLU A 1 72 ? 17.360 -2.485 -24.632 1.00 85.38 72 GLU A N 1
ATOM 567 C CA . GLU A 1 72 ? 18.823 -2.647 -24.635 1.00 85.38 72 GLU A CA 1
ATOM 568 C C . GLU A 1 72 ? 19.261 -4.111 -24.830 1.00 85.38 72 GLU A C 1
ATOM 570 O O . GLU A 1 72 ? 20.356 -4.358 -25.324 1.00 85.38 72 GLU A O 1
ATOM 575 N N . CYS A 1 73 ? 18.398 -5.082 -24.511 1.00 78.94 73 CYS A N 1
ATOM 576 C CA . CYS A 1 73 ? 18.681 -6.526 -24.500 1.00 78.94 73 CYS A CA 1
ATOM 577 C C . CYS A 1 73 ? 18.941 -7.168 -25.888 1.00 78.94 73 CYS A C 1
ATOM 579 O O . CYS A 1 73 ? 18.975 -8.388 -25.971 1.00 78.94 73 CYS A O 1
ATOM 581 N N . GLY A 1 74 ? 19.126 -6.383 -26.960 1.00 73.25 74 GLY A N 1
ATOM 582 C CA . GLY A 1 74 ? 19.314 -6.794 -28.367 1.00 73.25 74 GLY A CA 1
ATOM 583 C C . GLY A 1 74 ? 19.624 -8.280 -28.632 1.00 73.25 74 GLY A C 1
ATOM 584 O O . GLY A 1 74 ? 18.713 -9.101 -28.656 1.00 73.25 74 GLY A O 1
ATOM 585 N N . ASN A 1 75 ? 20.895 -8.616 -28.890 1.00 68.19 75 ASN A N 1
ATOM 586 C CA . ASN A 1 75 ? 21.362 -10.003 -29.088 1.00 68.19 75 ASN A CA 1
ATOM 587 C C . ASN A 1 75 ? 22.201 -10.534 -27.910 1.00 68.19 75 ASN A C 1
ATOM 589 O O . ASN A 1 75 ? 22.644 -11.681 -27.943 1.00 68.19 75 ASN A O 1
ATOM 593 N N . GLU A 1 76 ? 22.455 -9.707 -26.897 1.00 74.00 76 GLU A N 1
ATOM 594 C CA . GLU A 1 76 ? 23.310 -10.033 -25.756 1.00 74.00 76 GLU A CA 1
ATOM 595 C C . GLU A 1 76 ? 22.485 -10.055 -24.469 1.00 74.00 76 GLU A C 1
ATOM 597 O O . GLU A 1 76 ? 21.539 -9.284 -24.294 1.00 74.00 76 GLU A O 1
ATOM 602 N N . CYS A 1 77 ? 22.838 -10.963 -23.559 1.00 81.62 77 CYS A N 1
ATOM 603 C CA . CYS A 1 77 ? 22.219 -11.027 -22.243 1.00 81.62 77 CYS A CA 1
ATOM 604 C C . CYS A 1 77 ? 22.522 -9.751 -21.450 1.00 81.62 77 CYS A C 1
ATOM 606 O O . CYS A 1 77 ? 23.654 -9.274 -21.445 1.00 81.62 77 CYS A O 1
ATOM 608 N N . ILE A 1 78 ? 21.528 -9.241 -20.720 1.00 86.06 78 ILE A N 1
ATOM 609 C CA . ILE A 1 78 ? 21.754 -8.149 -19.770 1.00 86.06 78 ILE A CA 1
ATOM 610 C C . ILE A 1 78 ? 22.682 -8.588 -18.633 1.00 86.06 78 ILE A C 1
ATOM 612 O O . ILE A 1 78 ? 22.667 -9.743 -18.197 1.00 86.06 78 ILE A O 1
ATOM 616 N N . GLU A 1 79 ? 23.438 -7.632 -18.105 1.00 89.06 79 GLU A N 1
ATOM 617 C CA . GLU A 1 79 ? 24.299 -7.843 -16.946 1.00 89.06 79 GLU A CA 1
ATOM 618 C C . GLU A 1 79 ? 23.505 -8.299 -15.714 1.00 89.06 79 GLU A C 1
ATOM 620 O O . GLU A 1 79 ? 22.403 -7.817 -15.430 1.00 89.06 79 GLU A O 1
ATOM 625 N N . THR A 1 80 ? 24.096 -9.201 -14.925 1.00 89.56 80 THR A N 1
ATOM 626 C CA . THR A 1 80 ? 23.429 -9.770 -13.738 1.00 89.56 80 THR A CA 1
ATOM 627 C C . THR A 1 80 ? 23.048 -8.689 -12.724 1.00 89.56 80 THR A C 1
ATOM 629 O O . THR A 1 80 ? 21.948 -8.728 -12.176 1.00 89.56 80 THR A O 1
ATOM 632 N N . GLU A 1 81 ? 23.906 -7.689 -12.507 1.00 92.00 81 GLU A N 1
ATOM 633 C CA . GLU A 1 81 ? 23.620 -6.603 -11.557 1.00 92.00 81 GLU A CA 1
ATOM 634 C C . GLU A 1 81 ? 22.392 -5.784 -11.977 1.00 92.00 81 GLU A C 1
ATOM 636 O O . GLU A 1 81 ? 21.574 -5.383 -11.152 1.00 92.00 81 GLU A O 1
ATOM 641 N N . VAL A 1 82 ? 22.206 -5.606 -13.283 1.00 91.62 82 VAL A N 1
ATOM 642 C CA . VAL A 1 82 ? 21.068 -4.879 -13.844 1.00 91.62 82 VAL A CA 1
ATOM 643 C C . VAL A 1 82 ? 19.767 -5.668 -13.655 1.00 91.62 82 VAL A C 1
ATOM 645 O O . VAL A 1 82 ? 18.735 -5.099 -13.286 1.00 91.62 82 VAL A O 1
ATOM 648 N N . ALA A 1 83 ? 19.816 -6.992 -13.823 1.00 91.00 83 ALA A N 1
ATOM 649 C CA . ALA A 1 83 ? 18.693 -7.874 -13.513 1.00 91.00 83 ALA A CA 1
ATOM 650 C C . ALA A 1 83 ? 18.348 -7.880 -12.008 1.00 91.00 83 ALA A C 1
ATOM 652 O O . ALA A 1 83 ? 17.169 -7.902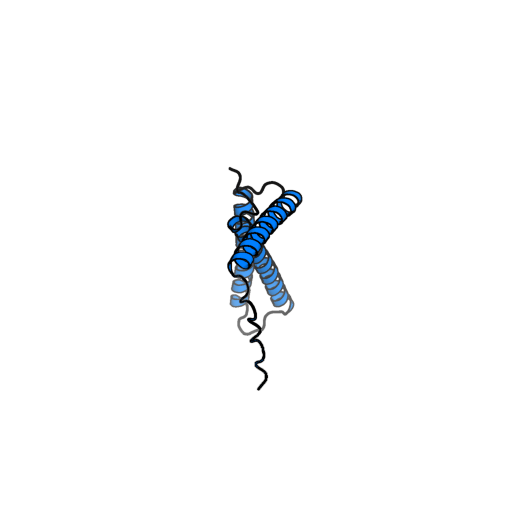 -11.636 1.00 91.00 83 ALA A O 1
ATOM 653 N N . LEU A 1 84 ? 19.356 -7.823 -11.129 1.00 96.12 84 LEU A N 1
ATOM 654 C CA . LEU A 1 84 ? 19.158 -7.728 -9.679 1.00 96.12 84 LEU A CA 1
ATOM 655 C C . LEU A 1 84 ? 18.530 -6.391 -9.269 1.00 96.12 84 LEU A C 1
ATOM 657 O O . LEU A 1 84 ? 17.642 -6.377 -8.415 1.00 96.12 84 LEU A O 1
ATOM 661 N N . GLU A 1 85 ? 18.909 -5.284 -9.904 1.00 95.56 85 GLU A N 1
ATOM 662 C CA . GLU A 1 85 ? 18.277 -3.988 -9.649 1.00 95.56 85 GLU A CA 1
ATOM 663 C C . GLU A 1 85 ? 16.805 -3.975 -10.085 1.00 95.56 85 GLU A C 1
ATOM 665 O O . GLU A 1 85 ? 15.934 -3.517 -9.343 1.00 95.56 85 GLU A O 1
ATOM 670 N N . LEU A 1 86 ? 16.482 -4.573 -11.237 1.00 97.12 86 LEU A N 1
ATOM 671 C CA . LEU A 1 86 ? 15.093 -4.740 -11.668 1.00 97.12 86 LEU A CA 1
ATOM 672 C C . LEU A 1 86 ? 14.266 -5.537 -10.642 1.00 97.12 86 LEU A C 1
ATOM 674 O O . LEU A 1 86 ? 13.112 -5.192 -10.369 1.00 97.12 86 LEU A O 1
ATOM 678 N N . LYS A 1 87 ? 14.853 -6.582 -10.044 1.00 98.00 87 LYS A N 1
ATOM 679 C CA . LYS A 1 87 ? 14.220 -7.353 -8.966 1.00 98.00 87 LYS A CA 1
ATOM 680 C C . LYS A 1 87 ? 13.947 -6.482 -7.736 1.00 98.00 87 LYS A C 1
ATOM 682 O O . LYS A 1 87 ? 12.821 -6.518 -7.246 1.00 98.00 87 LYS A O 1
ATOM 687 N N . ARG A 1 88 ? 14.916 -5.679 -7.283 1.00 98.38 88 ARG A N 1
ATOM 688 C CA . ARG A 1 88 ? 14.738 -4.762 -6.140 1.00 98.38 88 ARG A CA 1
ATOM 689 C C . ARG A 1 88 ? 13.619 -3.751 -6.393 1.00 98.38 88 ARG A C 1
ATOM 691 O O . ARG A 1 88 ? 12.783 -3.524 -5.521 1.00 98.38 88 ARG A O 1
ATOM 698 N N . LEU A 1 89 ? 13.551 -3.186 -7.602 1.00 98.56 89 LEU A N 1
ATOM 699 C CA . LEU A 1 89 ? 12.473 -2.270 -7.993 1.00 98.56 89 LEU A CA 1
ATOM 700 C C . LEU A 1 89 ? 11.100 -2.951 -7.961 1.00 98.56 89 LEU A C 1
ATOM 702 O O . LEU A 1 89 ? 10.134 -2.354 -7.486 1.00 98.56 89 LEU A O 1
ATOM 706 N N . ARG A 1 90 ? 11.012 -4.200 -8.435 1.00 98.62 90 ARG A N 1
ATOM 707 C CA . ARG A 1 90 ? 9.781 -4.999 -8.369 1.00 98.62 90 ARG A CA 1
ATOM 708 C C . ARG A 1 90 ? 9.358 -5.261 -6.924 1.00 98.62 90 ARG A C 1
ATOM 710 O O . ARG A 1 90 ? 8.182 -5.115 -6.619 1.00 98.62 90 ARG A O 1
ATOM 717 N N . GLU A 1 91 ? 10.288 -5.645 -6.056 1.00 98.69 91 GLU A N 1
ATOM 718 C CA . GLU A 1 91 ? 10.009 -5.937 -4.643 1.00 98.69 91 GLU A CA 1
ATOM 719 C C . GLU A 1 91 ? 9.502 -4.698 -3.905 1.00 98.69 91 GLU A C 1
ATOM 721 O O . GLU A 1 91 ? 8.447 -4.757 -3.285 1.00 98.69 91 GLU A O 1
ATOM 726 N N . ALA A 1 92 ? 10.168 -3.550 -4.069 1.00 98.56 92 ALA A N 1
ATOM 727 C CA . ALA A 1 92 ? 9.708 -2.291 -3.485 1.00 98.56 92 ALA A CA 1
ATOM 728 C C . ALA A 1 92 ? 8.306 -1.892 -3.979 1.00 98.56 92 ALA A C 1
ATOM 730 O O . ALA A 1 92 ? 7.474 -1.418 -3.207 1.00 98.56 92 ALA A O 1
ATOM 731 N N . TYR A 1 93 ? 8.036 -2.083 -5.273 1.00 98.56 93 TYR A N 1
ATOM 732 C CA . TYR A 1 93 ? 6.721 -1.832 -5.853 1.00 98.56 93 TYR A CA 1
ATOM 733 C C . TYR A 1 93 ? 5.634 -2.754 -5.272 1.00 98.56 93 TYR A C 1
ATOM 735 O O . TYR A 1 93 ? 4.565 -2.260 -4.909 1.00 98.56 93 TYR A O 1
ATOM 743 N N . ILE A 1 94 ? 5.900 -4.061 -5.175 1.00 98.62 94 ILE A N 1
ATOM 744 C CA . ILE A 1 94 ? 4.950 -5.045 -4.635 1.00 98.62 94 ILE A CA 1
ATOM 745 C C . ILE A 1 94 ? 4.658 -4.751 -3.164 1.00 98.62 94 ILE A C 1
ATOM 747 O O . ILE A 1 94 ? 3.490 -4.660 -2.805 1.00 98.62 94 ILE A O 1
ATOM 751 N N . GLU A 1 95 ? 5.688 -4.501 -2.355 1.00 98.75 95 GLU A N 1
ATOM 752 C CA . GLU A 1 95 ? 5.536 -4.165 -0.935 1.00 98.75 95 GLU A CA 1
ATOM 753 C C . GLU A 1 95 ? 4.619 -2.948 -0.744 1.00 98.75 95 GLU A C 1
ATOM 755 O O . GLU A 1 95 ? 3.671 -2.970 0.038 1.00 98.75 95 GLU A O 1
ATOM 760 N N . ALA A 1 96 ? 4.837 -1.884 -1.523 1.00 98.56 96 ALA A N 1
ATOM 761 C CA . ALA A 1 96 ? 3.990 -0.698 -1.451 1.00 98.56 96 ALA A CA 1
ATOM 762 C C . ALA A 1 96 ? 2.545 -0.980 -1.900 1.00 98.56 96 ALA A C 1
ATOM 764 O O . ALA A 1 96 ? 1.605 -0.419 -1.336 1.00 98.56 96 ALA A O 1
ATOM 765 N N . GLN A 1 97 ? 2.352 -1.828 -2.916 1.00 98.56 97 GLN A N 1
ATOM 766 C CA . GLN A 1 97 ? 1.021 -2.226 -3.375 1.00 98.56 97 GLN A CA 1
ATOM 767 C C . GLN A 1 97 ? 0.281 -3.047 -2.311 1.00 98.56 97 GLN A C 1
ATOM 769 O O . GLN A 1 97 ? -0.896 -2.788 -2.063 1.00 98.56 97 GLN A O 1
ATOM 774 N N . GLU A 1 98 ? 0.953 -4.007 -1.679 1.00 98.69 98 GLU A N 1
ATOM 775 C CA . GLU A 1 98 ? 0.386 -4.819 -0.598 1.00 98.69 98 GLU A CA 1
ATOM 776 C C . GLU A 1 98 ? 0.068 -3.959 0.629 1.00 98.69 98 GLU A C 1
ATOM 778 O O . GLU A 1 98 ? -1.029 -4.054 1.180 1.00 98.69 98 GLU A O 1
ATOM 783 N N . GLY A 1 99 ? 0.957 -3.028 0.986 1.00 98.12 99 GLY A N 1
ATOM 784 C CA . GLY A 1 99 ? 0.708 -2.044 2.038 1.00 98.12 99 GLY A CA 1
ATOM 785 C C . GLY A 1 99 ? -0.505 -1.151 1.750 1.00 98.12 99 GLY A C 1
ATOM 786 O O . GLY A 1 99 ? -1.312 -0.894 2.645 1.00 98.12 99 GLY A O 1
ATOM 787 N N . PHE A 1 100 ? -0.692 -0.711 0.500 1.00 98.12 100 PHE A N 1
ATOM 788 C CA . PHE A 1 100 ? -1.881 0.056 0.118 1.00 98.12 100 PHE A CA 1
ATOM 789 C C . PHE A 1 100 ? -3.162 -0.787 0.195 1.00 98.12 100 PHE A C 1
ATOM 791 O O . PHE A 1 100 ? -4.157 -0.317 0.740 1.00 98.12 100 PHE A O 1
ATOM 798 N N . ALA A 1 101 ? -3.130 -2.044 -0.252 1.00 98.38 101 ALA A N 1
ATOM 799 C CA . ALA A 1 101 ? -4.268 -2.955 -0.127 1.00 98.38 101 ALA A CA 1
ATOM 800 C C . ALA A 1 101 ? -4.626 -3.235 1.346 1.00 98.38 101 ALA A C 1
ATOM 802 O O . ALA A 1 101 ? -5.804 -3.285 1.704 1.00 98.38 101 ALA A O 1
ATOM 803 N N . ALA A 1 102 ? -3.627 -3.364 2.225 1.00 97.44 102 ALA A N 1
ATOM 804 C CA . ALA A 1 102 ? -3.838 -3.490 3.665 1.00 97.44 102 ALA A CA 1
ATOM 805 C C . ALA A 1 102 ? -4.482 -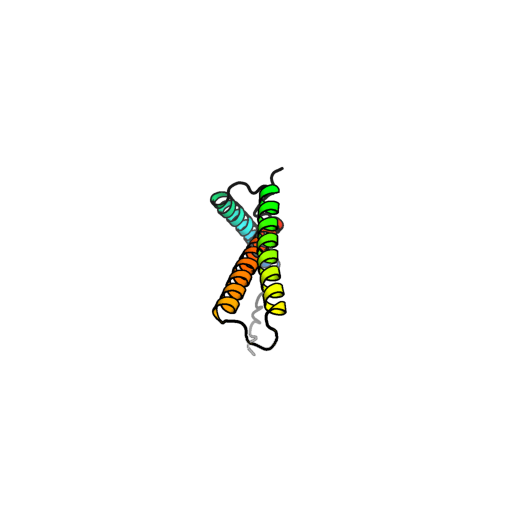2.226 4.263 1.00 97.44 102 ALA A C 1
ATOM 807 O O . ALA A 1 102 ? -5.380 -2.323 5.104 1.00 97.44 102 ALA A O 1
ATOM 808 N N . LEU A 1 103 ? -4.083 -1.041 3.793 1.00 96.31 103 LEU A N 1
ATOM 809 C CA . LEU A 1 103 ? -4.686 0.229 4.192 1.00 96.31 103 LEU A CA 1
ATOM 810 C C . LEU A 1 103 ? -6.150 0.349 3.720 1.00 96.31 103 LEU A C 1
ATOM 812 O O . LEU A 1 103 ? -7.018 0.745 4.502 1.00 96.31 103 LEU A O 1
ATOM 816 N N . GLU A 1 104 ? -6.454 -0.037 2.478 1.00 96.44 104 GLU A N 1
ATOM 817 C CA . GLU A 1 104 ? -7.830 -0.115 1.961 1.00 96.44 104 GLU A CA 1
ATOM 818 C C . GLU A 1 104 ? -8.673 -1.118 2.753 1.00 96.44 104 GLU A C 1
ATOM 820 O O . GLU A 1 104 ? -9.821 -0.841 3.104 1.00 96.44 104 GLU A O 1
ATOM 825 N N . HIS A 1 105 ? -8.097 -2.272 3.093 1.00 97.00 105 HIS A N 1
ATOM 826 C CA . HIS A 1 105 ? -8.755 -3.263 3.931 1.00 97.00 105 HIS A CA 1
ATOM 827 C C . HIS A 1 105 ? -9.091 -2.693 5.313 1.00 97.00 105 HIS A C 1
ATOM 829 O O . HIS A 1 105 ? -10.235 -2.807 5.756 1.00 97.00 105 HIS A O 1
ATOM 835 N N . ALA A 1 106 ? -8.144 -2.022 5.972 1.00 95.69 106 ALA A N 1
ATOM 836 C CA . ALA A 1 106 ? -8.378 -1.388 7.266 1.00 95.69 106 ALA A CA 1
ATOM 837 C C . ALA A 1 106 ? -9.515 -0.353 7.207 1.00 95.69 106 ALA A C 1
ATOM 839 O O . ALA A 1 106 ? -10.328 -0.276 8.133 1.00 95.69 106 ALA A O 1
ATOM 840 N N . LEU A 1 107 ? -9.619 0.404 6.108 1.00 94.75 107 LEU A N 1
ATOM 841 C CA . LEU A 1 107 ? -10.723 1.340 5.884 1.00 94.75 107 LEU A CA 1
ATOM 842 C C . LEU A 1 107 ? -12.058 0.610 5.718 1.00 94.75 107 LEU A C 1
ATOM 844 O O . LEU A 1 107 ? -13.026 0.932 6.403 1.00 94.75 107 LEU A O 1
ATOM 848 N N . ASN A 1 108 ? -12.103 -0.405 4.855 1.00 95.25 108 ASN A N 1
ATOM 849 C CA . ASN A 1 108 ? -13.319 -1.169 4.557 1.00 95.25 108 ASN A CA 1
ATOM 850 C C . ASN A 1 108 ? -13.858 -1.921 5.779 1.00 95.25 108 ASN A C 1
ATOM 852 O O . ASN A 1 108 ? -15.067 -2.070 5.947 1.00 95.25 108 ASN A O 1
ATOM 856 N N . ARG A 1 109 ? -12.965 -2.372 6.662 1.00 95.38 109 ARG A N 1
ATOM 857 C CA . ARG A 1 109 ? -13.320 -3.016 7.933 1.00 95.38 109 ARG A CA 1
ATOM 858 C C . ARG A 1 109 ? -13.696 -2.009 9.026 1.00 95.38 109 ARG A C 1
ATOM 860 O O . ARG A 1 109 ? -14.182 -2.392 10.092 1.00 95.38 109 ARG A O 1
ATOM 867 N N . GLY A 1 110 ? -13.503 -0.715 8.769 1.00 93.25 110 GLY A N 1
ATOM 868 C CA . GLY A 1 110 ? -13.758 0.365 9.714 1.00 93.25 110 GLY A CA 1
ATOM 869 C C . GLY A 1 110 ? -12.793 0.373 10.897 1.00 93.25 110 GLY A C 1
ATOM 870 O O . GLY A 1 110 ? -13.187 0.830 11.967 1.00 93.25 110 GLY A O 1
ATOM 871 N N . TYR A 1 111 ? -11.577 -0.154 10.715 1.00 94.44 111 TYR A N 1
ATOM 872 C CA . TYR A 1 111 ? -10.476 -0.020 11.676 1.00 94.44 111 TYR A CA 1
ATOM 873 C C . TYR A 1 111 ? -9.893 1.396 11.639 1.00 94.44 111 TYR A C 1
ATOM 875 O O . TYR A 1 111 ? -9.387 1.903 12.631 1.00 94.44 111 TYR A O 1
ATOM 883 N N . VAL A 1 112 ? -9.988 2.056 10.483 1.00 91.62 112 VAL A N 1
ATOM 884 C CA . VAL A 1 112 ? -9.589 3.453 10.298 1.00 91.62 112 VAL A CA 1
ATOM 885 C C . VAL A 1 112 ? -10.770 4.244 9.750 1.00 91.62 112 VAL A C 1
ATOM 887 O O . VAL A 1 112 ? -11.615 3.706 9.036 1.00 91.62 112 VAL A O 1
ATOM 890 N N . GLN A 1 113 ? -10.843 5.529 10.089 1.00 86.31 113 GLN A N 1
ATOM 891 C CA . GLN A 1 113 ? -11.876 6.433 9.587 1.00 86.31 113 GLN A CA 1
ATOM 892 C C . GLN A 1 113 ? -11.221 7.634 8.920 1.00 86.31 113 GLN A C 1
ATOM 894 O O . GLN A 1 113 ? -10.331 8.257 9.499 1.00 86.31 113 GLN A O 1
ATOM 899 N N . LEU A 1 114 ? -11.695 7.974 7.721 1.00 80.81 114 LEU A N 1
ATOM 900 C CA . LEU A 1 114 ? -11.273 9.184 7.030 1.00 80.81 114 LEU A CA 1
ATOM 901 C C . LEU A 1 114 ? -11.868 10.389 7.751 1.00 80.81 114 LEU A C 1
ATOM 903 O O . LEU A 1 114 ? -13.071 10.634 7.667 1.00 80.81 114 LEU A O 1
ATOM 907 N N . LYS A 1 115 ? -11.024 11.140 8.455 1.00 70.50 115 LYS A N 1
ATOM 908 C CA . LYS A 1 115 ? -11.414 12.465 8.938 1.00 70.50 115 LYS A CA 1
ATOM 909 C C . LYS A 1 115 ? -11.382 13.457 7.772 1.00 70.50 115 LYS A C 1
ATOM 911 O O . LYS A 1 115 ? -10.482 13.385 6.929 1.00 70.50 115 LYS A O 1
ATOM 916 N N . SER A 1 116 ? -12.413 14.300 7.726 1.00 57.75 116 SER A N 1
ATOM 917 C CA . SER A 1 116 ? -12.587 15.413 6.786 1.00 57.75 116 SER A CA 1
ATOM 918 C C . SER A 1 116 ? -11.461 16.429 6.883 1.00 57.75 116 SER A C 1
ATOM 920 O O . SER A 1 116 ? -10.987 16.656 8.019 1.00 57.75 116 SER A O 1
#

Radius of gyration: 25.76 Å; chains: 1; bounding box: 58×72×55 Å

Secondary structure (DSSP, 8-state):
---------PPP-HHHHHHHHHHHHHHHHHHHHHHHHHHH---BHHHHHHHHHHHHHHHHHHHHHHHHHHHH-SSSPPPHHHHHHHHHHHHHHHHHHHHHHHHHHHHHTTSS--B-